Protein AF-A0A1Y5D6B9-F1 (afdb_monomer)

Secondary structure (DSSP, 8-state):
-HHHHHHT-TT---HHHHHHTT-STTTGGG-----HHHHT-TT---HHHHHHHHHHHHHHHT-

Radius of gyration: 12.15 Å; Cα contacts (8 Å, |Δi|>4): 39; chains: 1; bounding box: 24×26×28 Å

Solvent-accessible surface area (backbone atoms only — not comparable to full-atom values): 3925 Å² total; per-residue (Å²): 87,72,69,48,53,51,64,70,34,92,85,54,88,56,50,68,61,59,48,58,77,43,72,47,75,75,50,64,66,59,63,82,78,80,54,60,67,34,76,70,33,91,80,72,49,58,43,63,62,37,46,52,54,51,51,50,52,55,55,62,70,75,108

Sequence (63 aa):
LQAYRFLIDSRDNATQERLSDLDDPFSVFRCHGIMNCVSVCPKGLNPTKAIGSIRTMLLQRAT

Structure (mmCIF, N/CA/C/O backbone):
data_AF-A0A1Y5D6B9-F1
#
_entry.id   AF-A0A1Y5D6B9-F1
#
loop_
_atom_site.group_PDB
_atom_site.id
_atom_site.type_symbol
_atom_site.label_atom_id
_atom_site.label_alt_id
_atom_site.label_comp_id
_atom_site.label_asym_id
_atom_site.label_entity_id
_atom_site.label_seq_id
_atom_site.pdbx_PDB_ins_code
_atom_site.Cartn_x
_atom_site.Cartn_y
_atom_site.Cartn_z
_atom_site.occupancy
_atom_site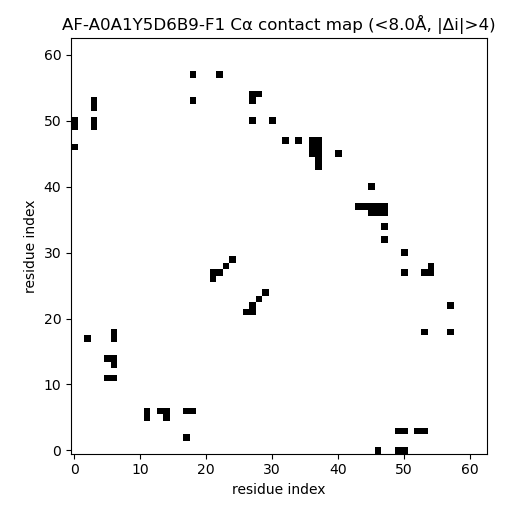.B_iso_or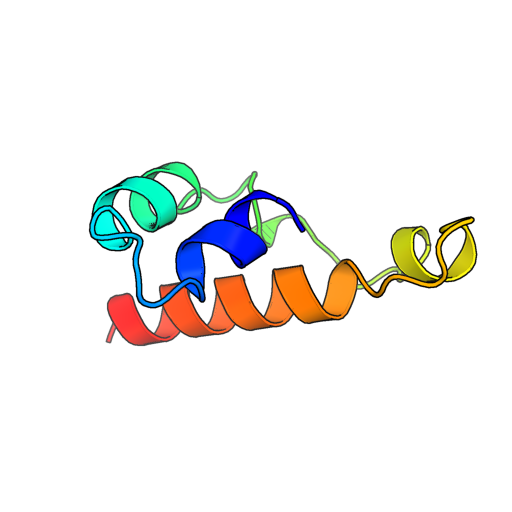_equiv
_atom_site.auth_seq_id
_atom_site.auth_comp_id
_atom_site.auth_asym_id
_atom_site.auth_atom_id
_atom_site.pdbx_PDB_model_num
ATOM 1 N N . LEU A 1 1 ? 5.043 -6.266 1.102 1.00 77.94 1 LEU A N 1
ATOM 2 C CA . LEU A 1 1 ? 4.213 -7.497 1.011 1.00 77.94 1 LEU A CA 1
ATOM 3 C C . LEU A 1 1 ? 3.903 -8.094 2.376 1.00 77.94 1 LEU A C 1
ATOM 5 O O . LEU A 1 1 ? 2.740 -8.369 2.609 1.00 77.94 1 LEU A O 1
ATOM 9 N N . GLN A 1 2 ? 4.882 -8.271 3.274 1.00 93.38 2 GLN A N 1
ATOM 10 C CA . GLN A 1 2 ? 4.619 -8.906 4.575 1.00 93.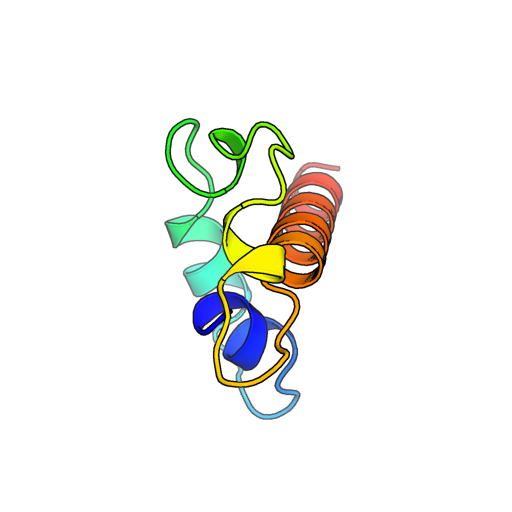38 2 GLN A CA 1
ATOM 11 C C . GLN A 1 2 ? 3.616 -8.141 5.445 1.00 93.38 2 GLN A C 1
ATOM 13 O O . GLN A 1 2 ? 2.676 -8.755 5.926 1.00 93.38 2 GLN A O 1
ATOM 18 N N . ALA A 1 3 ? 3.734 -6.815 5.563 1.00 95.25 3 ALA A N 1
ATOM 19 C CA . ALA A 1 3 ? 2.728 -6.028 6.279 1.00 95.25 3 ALA A CA 1
ATOM 20 C C . ALA A 1 3 ? 1.322 -6.218 5.681 1.00 95.25 3 ALA A C 1
ATOM 22 O O . ALA A 1 3 ? 0.392 -6.585 6.388 1.00 95.25 3 ALA A O 1
ATOM 23 N N . TYR A 1 4 ? 1.201 -6.092 4.353 1.00 97.44 4 TYR A N 1
ATOM 24 C CA . TYR A 1 4 ? -0.065 -6.307 3.646 1.00 97.44 4 TYR A CA 1
ATOM 25 C C . TYR A 1 4 ? -0.664 -7.693 3.908 1.00 97.44 4 TYR A C 1
ATOM 27 O O . TYR A 1 4 ? -1.872 -7.793 4.068 1.00 97.44 4 TYR A O 1
ATOM 35 N N . ARG A 1 5 ? 0.168 -8.743 4.009 1.00 97.25 5 ARG A N 1
ATOM 36 C CA . ARG A 1 5 ? -0.275 -10.110 4.325 1.00 97.25 5 ARG A CA 1
ATOM 37 C C . ARG A 1 5 ? -1.093 -10.154 5.612 1.00 97.25 5 ARG A C 1
ATOM 39 O O . ARG A 1 5 ? -2.136 -10.784 5.607 1.00 97.25 5 ARG A O 1
ATOM 46 N N . PHE A 1 6 ? -0.608 -9.520 6.679 1.00 97.12 6 PHE A N 1
ATOM 47 C CA . PHE A 1 6 ? -1.307 -9.495 7.965 1.00 97.12 6 PHE A CA 1
ATOM 48 C C . PHE A 1 6 ? -2.505 -8.546 7.944 1.00 97.12 6 PHE A C 1
ATOM 50 O O . PHE A 1 6 ? -3.536 -8.874 8.506 1.00 97.12 6 PHE A O 1
ATOM 57 N N . LEU A 1 7 ? -2.409 -7.419 7.232 1.00 96.81 7 LEU A N 1
ATOM 58 C CA . LEU A 1 7 ? -3.507 -6.450 7.125 1.00 96.81 7 LEU A CA 1
ATOM 59 C C . LEU A 1 7 ? -4.769 -7.015 6.449 1.00 96.81 7 LEU A C 1
ATOM 61 O O . LEU A 1 7 ? -5.860 -6.539 6.737 1.00 96.81 7 LEU A O 1
ATOM 65 N N . ILE A 1 8 ? -4.632 -8.003 5.557 1.00 96.31 8 ILE A N 1
ATOM 66 C CA . ILE A 1 8 ? -5.770 -8.678 4.903 1.00 96.31 8 ILE A CA 1
ATOM 67 C C . ILE A 1 8 ? -6.115 -10.040 5.511 1.00 96.31 8 ILE A C 1
ATOM 69 O O . ILE A 1 8 ? -7.044 -10.698 5.043 1.00 96.31 8 ILE A O 1
ATOM 73 N N . ASP A 1 9 ? -5.336 -10.514 6.482 1.00 97.62 9 ASP A N 1
ATOM 74 C CA . ASP A 1 9 ? -5.579 -11.808 7.110 1.00 97.62 9 ASP A CA 1
ATOM 75 C C . ASP A 1 9 ? -6.741 -11.653 8.092 1.00 97.62 9 ASP A C 1
ATOM 77 O O . ASP A 1 9 ? -6.601 -10.999 9.118 1.00 97.62 9 ASP A O 1
ATOM 81 N N . SER A 1 10 ? -7.886 -12.276 7.805 1.00 96.81 10 SER A N 1
ATOM 82 C CA . SER A 1 10 ? -9.085 -12.183 8.652 1.00 96.81 10 SER A CA 1
ATOM 83 C C . SER A 1 10 ? -8.897 -12.758 10.061 1.00 96.81 10 SER A C 1
ATOM 85 O O . SER A 1 10 ? -9.791 -12.640 10.894 1.00 96.81 10 SER A O 1
ATOM 87 N N . ARG A 1 11 ? -7.778 -13.445 10.314 1.00 97.69 11 ARG A N 1
ATOM 88 C CA . ARG A 1 11 ? -7.406 -13.986 11.627 1.00 97.69 11 ARG A CA 1
ATOM 89 C C . ARG A 1 11 ? -6.582 -12.998 12.457 1.00 97.69 11 ARG A C 1
ATOM 91 O O . ARG A 1 11 ? -6.412 -13.228 13.651 1.00 97.69 11 ARG A O 1
ATOM 98 N N . ASP A 1 12 ? -6.018 -11.958 11.838 1.00 97.38 12 ASP A N 1
ATOM 99 C CA . ASP A 1 12 ? -5.214 -10.941 12.520 1.00 97.38 12 ASP A CA 1
ATOM 100 C C . ASP A 1 12 ? -6.127 -9.843 13.079 1.00 97.38 12 ASP A C 1
ATOM 102 O O . ASP A 1 12 ? -6.912 -9.240 12.354 1.00 97.38 12 ASP A O 1
ATOM 106 N N . ASN A 1 13 ? -6.005 -9.574 14.380 1.00 97.00 13 ASN A N 1
ATOM 107 C CA . ASN A 1 13 ? -6.795 -8.553 15.077 1.00 97.00 13 ASN A CA 1
ATOM 108 C C . ASN A 1 13 ? -6.000 -7.256 15.333 1.00 97.00 13 ASN A C 1
ATOM 110 O O . ASN A 1 13 ? -6.495 -6.358 16.008 1.00 97.00 13 ASN A O 1
ATOM 114 N N . ALA A 1 14 ? -4.768 -7.149 14.820 1.00 96.88 14 ALA A N 1
ATOM 115 C CA . ALA A 1 14 ? -3.846 -6.041 15.086 1.00 96.88 14 ALA A CA 1
ATOM 116 C C . ALA A 1 14 ? -3.764 -5.046 13.911 1.00 96.88 14 ALA A C 1
ATOM 118 O O . ALA A 1 14 ? -2.769 -4.343 13.739 1.00 96.88 14 ALA A O 1
ATOM 119 N N . THR A 1 15 ? -4.807 -4.963 13.077 1.00 95.94 15 THR A N 1
ATOM 120 C CA . THR A 1 15 ? -4.812 -4.131 11.862 1.00 95.94 15 THR A CA 1
ATOM 121 C C . THR A 1 15 ? -4.493 -2.661 12.146 1.00 95.94 15 THR A C 1
ATOM 123 O O . THR A 1 15 ? -3.704 -2.060 11.424 1.00 95.94 15 THR A O 1
ATOM 126 N N . GLN A 1 16 ? -5.082 -2.077 13.196 1.00 94.88 16 GLN A N 1
ATOM 127 C CA . GLN A 1 16 ? -4.916 -0.651 13.511 1.00 94.88 16 GLN A CA 1
ATOM 128 C C . GLN A 1 16 ? -3.497 -0.312 13.973 1.00 94.88 16 GLN A C 1
ATOM 130 O O . GLN A 1 16 ? -2.924 0.673 13.514 1.00 94.88 16 GLN A O 1
ATOM 135 N N . GLU A 1 17 ? -2.924 -1.154 14.831 1.00 96.25 17 GLU A N 1
ATOM 136 C CA . GLU A 1 17 ? -1.539 -1.036 15.292 1.00 96.25 17 GLU A CA 1
ATOM 137 C C . GLU A 1 17 ? -0.577 -1.092 14.100 1.00 96.25 17 GLU A C 1
ATOM 139 O O . GLU A 1 17 ? 0.179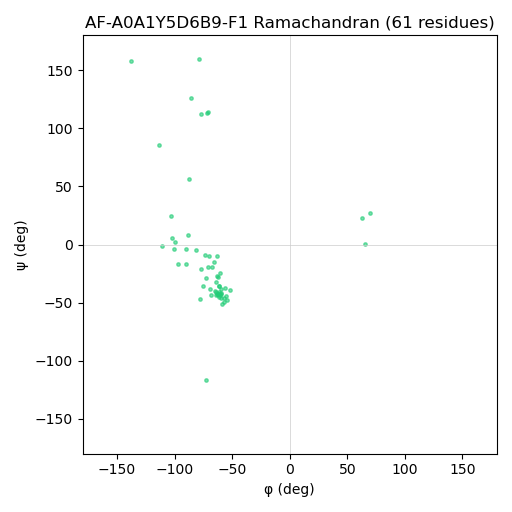 -0.156 13.859 1.00 96.25 17 GLU A O 1
ATOM 144 N N . ARG A 1 18 ? -0.722 -2.113 13.246 1.00 96.44 18 ARG A N 1
ATOM 145 C CA . ARG A 1 18 ? 0.112 -2.288 12.048 1.00 96.44 18 ARG A CA 1
ATOM 146 C C . ARG A 1 18 ? -0.008 -1.147 11.043 1.00 96.44 18 ARG A C 1
ATOM 148 O O . ARG A 1 18 ? 0.960 -0.850 10.350 1.00 96.44 18 ARG A O 1
ATOM 155 N N . LEU A 1 19 ? -1.196 -0.557 10.889 1.00 96.00 19 LEU A N 1
ATOM 156 C CA . LEU A 1 19 ? -1.367 0.624 10.041 1.00 96.00 19 LEU A CA 1
ATOM 157 C C . LEU A 1 19 ? -0.684 1.842 10.663 1.00 96.00 19 LEU A C 1
ATOM 159 O O . LEU A 1 19 ? -0.084 2.616 9.929 1.00 96.00 19 LEU A O 1
ATOM 163 N N . SER A 1 20 ? -0.743 1.995 11.989 1.00 95.12 20 SER A N 1
ATOM 164 C CA . SER A 1 20 ? -0.054 3.075 12.700 1.00 95.12 20 SER A CA 1
ATOM 165 C C . SER A 1 20 ? 1.461 3.033 12.493 1.00 95.12 20 SER A C 1
ATOM 167 O O . SER A 1 20 ? 2.066 4.079 12.293 1.00 95.12 20 SER A O 1
ATOM 169 N N . ASP A 1 21 ? 2.057 1.840 12.456 1.00 94.94 21 ASP A N 1
ATOM 170 C CA . ASP A 1 21 ? 3.495 1.658 12.199 1.00 94.94 21 ASP A CA 1
ATOM 171 C C . ASP A 1 21 ? 3.931 2.067 10.780 1.00 94.94 21 ASP A C 1
ATOM 173 O O . ASP A 1 21 ? 5.124 2.168 10.497 1.00 94.94 21 ASP A O 1
ATOM 177 N N . LEU A 1 22 ? 2.979 2.242 9.860 1.00 95.00 22 LEU A N 1
ATOM 178 C CA . LEU A 1 22 ? 3.225 2.587 8.456 1.00 95.00 22 LEU A CA 1
ATOM 179 C C . LEU A 1 22 ? 2.768 4.007 8.104 1.00 95.00 22 LEU A C 1
ATOM 181 O O . LEU A 1 22 ? 2.921 4.417 6.947 1.00 95.00 22 LEU A O 1
ATOM 185 N N . ASP A 1 23 ? 2.193 4.725 9.068 1.00 92.88 23 ASP A N 1
ATOM 186 C CA . ASP A 1 23 ? 1.595 6.048 8.900 1.00 92.88 23 ASP A CA 1
ATOM 187 C C . ASP A 1 23 ? 2.635 7.164 9.074 1.00 92.88 23 ASP A C 1
ATOM 189 O O . ASP A 1 23 ? 2.529 8.045 9.925 1.00 92.88 23 ASP A O 1
ATOM 193 N N . ASP A 1 24 ? 3.696 7.100 8.270 1.00 92.31 24 ASP A N 1
ATOM 194 C CA . ASP A 1 24 ? 4.728 8.128 8.208 1.00 92.31 24 ASP A CA 1
ATOM 195 C C . ASP A 1 24 ? 5.150 8.427 6.754 1.00 92.31 24 ASP A C 1
ATOM 197 O O . ASP A 1 24 ? 4.996 7.580 5.861 1.00 92.31 24 ASP A O 1
ATOM 201 N N . PRO A 1 25 ? 5.724 9.616 6.477 1.00 91.75 25 PRO A N 1
ATOM 202 C CA . PRO A 1 25 ? 6.087 10.025 5.117 1.00 91.75 25 PRO A CA 1
ATOM 203 C C . PRO A 1 25 ? 7.118 9.122 4.415 1.00 91.75 25 PRO A C 1
ATOM 205 O O . PRO A 1 25 ? 7.180 9.097 3.182 1.00 91.75 25 PRO A O 1
ATOM 208 N N . PHE A 1 26 ? 7.945 8.396 5.168 1.00 93.56 26 PHE A N 1
ATOM 209 C CA . PHE A 1 26 ? 9.057 7.594 4.658 1.00 93.56 26 PHE A CA 1
ATOM 210 C C . PHE A 1 26 ? 8.721 6.111 4.481 1.00 93.56 26 PHE A C 1
ATOM 212 O O . PHE A 1 26 ? 9.439 5.441 3.731 1.00 93.56 26 PHE A O 1
ATOM 219 N N . SER A 1 27 ? 7.641 5.619 5.093 1.00 93.31 27 SER A N 1
ATOM 220 C CA . SER A 1 27 ? 7.134 4.255 4.909 1.00 93.31 27 SER A CA 1
ATOM 221 C C . SER A 1 27 ? 6.477 4.060 3.536 1.00 93.31 27 SER A C 1
ATOM 223 O O . SER A 1 27 ? 7.124 4.134 2.487 1.00 93.31 27 SER A O 1
ATOM 225 N N . VAL A 1 28 ? 5.174 3.771 3.4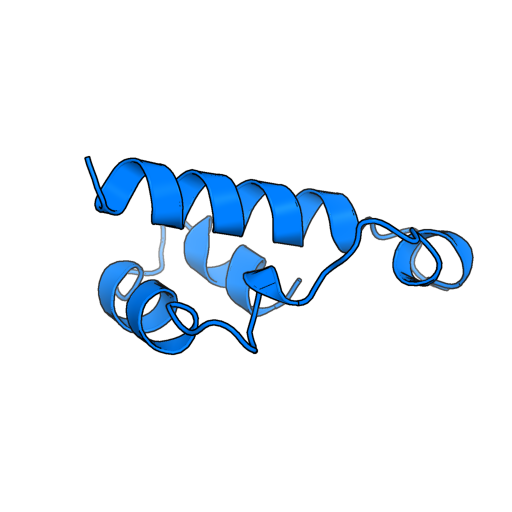79 1.00 94.56 28 VAL A N 1
ATOM 226 C CA . VAL A 1 28 ? 4.504 3.395 2.221 1.00 94.56 28 VAL A CA 1
ATOM 227 C C . VAL A 1 28 ? 4.344 4.567 1.246 1.00 94.56 28 VAL A C 1
ATOM 229 O O . VAL A 1 28 ? 4.173 4.359 0.035 1.00 94.56 28 VAL A O 1
ATOM 232 N N . PHE A 1 29 ? 4.437 5.804 1.733 1.00 94.69 29 PHE A N 1
ATOM 233 C CA . PHE A 1 29 ? 4.311 7.013 0.920 1.00 94.69 29 PHE A CA 1
ATOM 234 C C . PHE A 1 29 ? 5.563 7.330 0.094 1.00 94.69 29 PHE A C 1
ATOM 236 O O . PHE A 1 29 ? 5.439 7.930 -0.973 1.00 94.69 29 PHE A O 1
ATOM 243 N N . ARG A 1 30 ? 6.738 6.805 0.464 1.00 96.06 30 ARG A N 1
ATOM 244 C CA . ARG A 1 30 ? 7.982 6.963 -0.314 1.00 96.06 30 ARG A CA 1
ATOM 245 C C . ARG A 1 30 ? 8.020 6.128 -1.601 1.00 96.06 30 ARG A C 1
ATOM 247 O O . ARG A 1 30 ? 8.922 6.262 -2.425 1.00 96.06 30 ARG A O 1
ATOM 254 N N . CYS A 1 31 ? 7.053 5.235 -1.808 1.00 96.50 31 CYS A N 1
ATOM 255 C CA . CYS A 1 31 ? 6.952 4.503 -3.063 1.00 96.50 31 CYS A CA 1
ATOM 256 C C . CYS A 1 31 ? 6.478 5.430 -4.195 1.00 96.50 31 CYS A C 1
ATOM 258 O O . CYS A 1 31 ? 5.316 5.845 -4.222 1.00 96.50 31 CYS A O 1
ATOM 260 N N . HIS A 1 32 ? 7.365 5.677 -5.161 1.00 96.12 32 HIS A N 1
ATOM 261 C CA . HIS A 1 32 ? 7.112 6.496 -6.354 1.00 96.12 32 HIS A CA 1
ATOM 262 C C . HIS A 1 32 ? 6.526 5.715 -7.545 1.00 96.12 32 HIS A C 1
ATOM 264 O O . HIS A 1 32 ? 6.454 6.240 -8.648 1.00 96.12 32 HIS A O 1
ATOM 270 N N . GLY A 1 33 ? 6.149 4.444 -7.365 1.00 95.88 33 GLY A N 1
ATOM 271 C CA . GLY A 1 33 ? 5.556 3.654 -8.452 1.00 95.88 33 GLY A CA 1
ATOM 272 C C . GLY A 1 33 ? 6.526 3.276 -9.581 1.00 95.88 33 GLY A C 1
ATOM 273 O O . GLY A 1 33 ? 6.082 3.039 -10.694 1.00 95.88 33 GLY A O 1
ATOM 274 N N . ILE A 1 34 ? 7.832 3.168 -9.302 1.00 97.56 34 ILE A N 1
ATOM 275 C CA . ILE A 1 34 ? 8.884 2.829 -10.291 1.00 97.56 34 ILE A CA 1
ATOM 276 C C . ILE A 1 34 ? 8.768 1.377 -10.809 1.00 97.56 34 ILE A C 1
ATOM 278 O O . ILE A 1 34 ? 9.301 1.038 -11.855 1.00 97.56 34 ILE A O 1
ATOM 282 N N . MET A 1 35 ? 8.062 0.495 -10.089 1.00 97.12 35 MET A N 1
ATOM 283 C CA . MET A 1 35 ? 7.792 -0.909 -10.464 1.00 97.12 35 MET A CA 1
ATOM 284 C C . MET A 1 35 ? 8.998 -1.864 -10.548 1.00 97.12 35 MET A C 1
ATOM 286 O O . MET A 1 35 ? 8.789 -3.057 -10.772 1.00 97.12 35 MET A O 1
ATOM 290 N N . ASN A 1 36 ? 10.231 -1.422 -10.272 1.00 98.00 36 ASN A N 1
ATOM 291 C CA . ASN A 1 36 ? 11.414 -2.304 -10.266 1.00 98.00 36 ASN A CA 1
ATOM 292 C C . ASN A 1 36 ? 11.221 -3.561 -9.404 1.00 98.00 36 ASN A C 1
ATOM 294 O O . ASN A 1 36 ? 11.607 -4.653 -9.804 1.00 98.00 36 ASN A O 1
ATOM 298 N N . CYS A 1 37 ? 10.566 -3.426 -8.248 1.00 97.31 37 CYS A N 1
ATOM 299 C CA . CYS A 1 37 ? 10.303 -4.530 -7.328 1.00 97.31 37 CYS A CA 1
ATOM 300 C C . CYS A 1 37 ? 9.398 -5.634 -7.906 1.00 97.31 37 CYS A C 1
ATOM 302 O O . CYS A 1 37 ?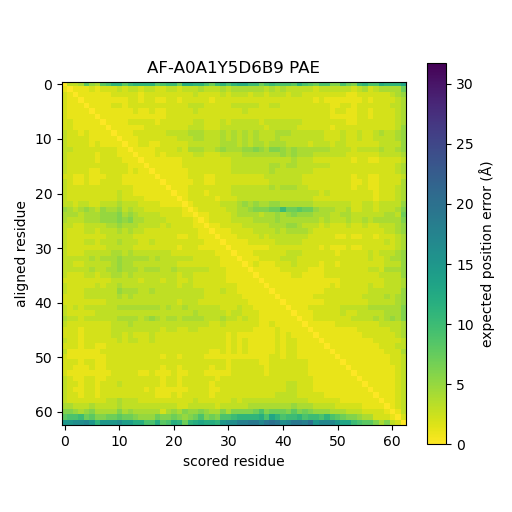 9.506 -6.776 -7.471 1.00 97.31 37 CYS A O 1
ATOM 304 N N . VAL A 1 38 ? 8.523 -5.313 -8.864 1.00 97.69 38 VAL A N 1
ATOM 305 C CA . VAL A 1 38 ? 7.685 -6.296 -9.569 1.00 97.69 38 VAL A CA 1
ATOM 306 C C . VAL A 1 38 ? 8.517 -7.015 -10.628 1.00 97.69 38 VAL A C 1
ATOM 308 O O . VAL A 1 38 ? 8.514 -8.240 -10.670 1.00 97.69 38 VAL A O 1
ATOM 311 N N . SER A 1 39 ? 9.274 -6.254 -11.426 1.00 98.06 39 SER A N 1
ATOM 312 C CA . SER A 1 39 ? 10.090 -6.775 -12.532 1.00 98.06 39 SER A CA 1
ATOM 313 C C . SER A 1 39 ? 11.139 -7.794 -12.072 1.00 98.06 39 SER A C 1
ATOM 315 O O . SER A 1 39 ? 11.318 -8.835 -12.695 1.00 98.06 39 SER A O 1
ATOM 317 N N . VAL A 1 40 ? 11.798 -7.532 -10.940 1.00 97.88 40 VAL A N 1
ATOM 318 C CA . VAL A 1 40 ? 12.903 -8.376 -10.453 1.00 97.88 40 VAL A CA 1
ATOM 319 C C . VAL A 1 40 ? 12.464 -9.509 -9.527 1.00 97.88 40 VAL A C 1
ATOM 321 O O . VAL A 1 40 ? 13.311 -10.268 -9.062 1.00 97.88 40 VAL A O 1
ATOM 324 N N . CYS A 1 41 ? 11.178 -9.618 -9.173 1.00 97.62 41 CYS A N 1
ATOM 325 C CA . CYS A 1 41 ? 10.761 -10.580 -8.158 1.00 97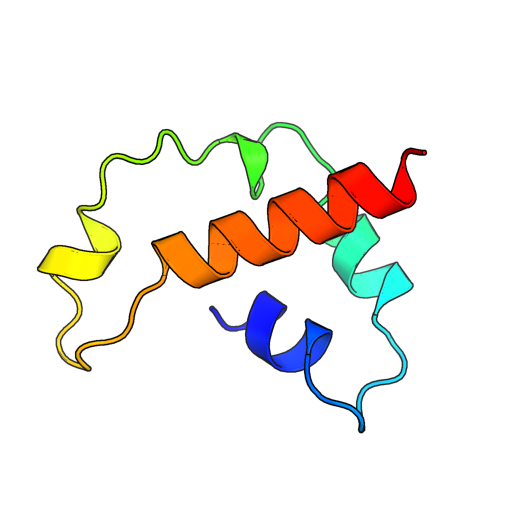.62 41 CYS A CA 1
ATOM 326 C C . CYS A 1 41 ? 10.868 -12.023 -8.691 1.00 97.62 41 CYS A C 1
ATOM 328 O O . CYS A 1 41 ? 10.043 -12.420 -9.515 1.00 97.62 41 CYS A O 1
ATOM 330 N N . PRO A 1 42 ? 11.765 -12.875 -8.155 1.00 98.00 42 PRO A N 1
ATOM 331 C CA . PRO A 1 42 ? 11.944 -14.244 -8.654 1.00 98.00 42 PRO A CA 1
ATOM 332 C C . PRO A 1 42 ? 10.750 -15.158 -8.337 1.00 98.00 42 PRO A C 1
ATOM 334 O O . PRO A 1 42 ? 10.670 -16.279 -8.822 1.00 98.00 42 PRO A O 1
ATOM 337 N N . LYS A 1 43 ? 9.823 -14.686 -7.493 1.00 97.50 43 LYS A N 1
ATOM 338 C CA . LYS A 1 43 ? 8.595 -15.389 -7.105 1.00 97.50 43 LYS A CA 1
ATOM 339 C C . LYS A 1 43 ? 7.363 -14.913 -7.883 1.00 97.50 43 LYS A C 1
ATOM 341 O O . LYS A 1 43 ? 6.261 -15.341 -7.559 1.00 97.50 43 LYS A O 1
ATOM 346 N N . GLY A 1 44 ? 7.517 -13.979 -8.827 1.00 96.00 44 GLY A N 1
ATOM 347 C CA . GLY A 1 44 ? 6.396 -13.424 -9.597 1.00 96.00 44 GLY A CA 1
ATOM 348 C C . GLY A 1 44 ? 5.367 -12.664 -8.749 1.00 96.00 44 GLY A C 1
ATOM 349 O O . GLY A 1 44 ? 4.206 -12.547 -9.133 1.00 96.00 44 GLY A O 1
ATOM 350 N N . LEU A 1 45 ? 5.758 -12.173 -7.569 1.00 97.00 45 LEU A N 1
ATOM 351 C CA . LEU A 1 45 ? 4.864 -11.397 -6.710 1.00 97.00 45 LEU A CA 1
ATOM 352 C C . LEU A 1 45 ? 4.748 -9.959 -7.221 1.00 97.00 45 LEU A C 1
ATOM 354 O O . LEU A 1 45 ? 5.642 -9.445 -7.888 1.00 97.00 45 LEU A O 1
ATOM 358 N N . ASN A 1 46 ? 3.678 -9.272 -6.814 1.00 97.06 46 ASN A N 1
ATOM 359 C CA . ASN A 1 46 ? 3.474 -7.859 -7.126 1.00 97.06 46 ASN A CA 1
ATOM 360 C C . ASN A 1 46 ? 3.527 -6.984 -5.853 1.00 97.06 46 ASN A C 1
ATOM 362 O O . ASN A 1 46 ? 2.484 -6.699 -5.251 1.00 97.06 46 ASN A O 1
ATOM 366 N N . PRO A 1 47 ? 4.728 -6.555 -5.407 1.00 97.25 47 PRO A N 1
ATOM 367 C CA . PRO A 1 47 ? 4.868 -5.681 -4.247 1.00 97.25 47 PRO A CA 1
ATOM 368 C C . PRO A 1 47 ? 4.178 -4.327 -4.412 1.00 97.25 47 PRO A C 1
ATOM 370 O O . PRO A 1 47 ? 3.623 -3.828 -3.436 1.00 97.25 47 PRO A O 1
ATOM 373 N N . THR A 1 48 ? 4.175 -3.745 -5.616 1.00 97.25 48 THR A N 1
ATOM 374 C CA . THR A 1 48 ? 3.566 -2.426 -5.836 1.00 97.25 48 THR A CA 1
ATOM 375 C C . THR A 1 48 ? 2.060 -2.451 -5.616 1.00 97.25 48 THR A C 1
ATOM 377 O O . THR A 1 48 ? 1.531 -1.546 -4.975 1.00 97.25 48 THR A O 1
ATOM 380 N N . LYS A 1 49 ? 1.371 -3.512 -6.059 1.00 96.81 49 LYS A N 1
ATOM 381 C CA . LYS A 1 49 ? -0.060 -3.701 -5.781 1.00 96.81 49 LYS A CA 1
ATOM 382 C C . LYS A 1 49 ? -0.334 -3.712 -4.276 1.00 96.81 49 LYS A C 1
ATOM 384 O O . LYS A 1 49 ? -1.221 -3.005 -3.815 1.00 96.81 49 LYS A O 1
ATOM 389 N N . ALA A 1 50 ? 0.468 -4.456 -3.512 1.00 97.44 50 ALA A N 1
ATOM 390 C CA . ALA A 1 50 ? 0.341 -4.514 -2.057 1.00 97.44 50 AL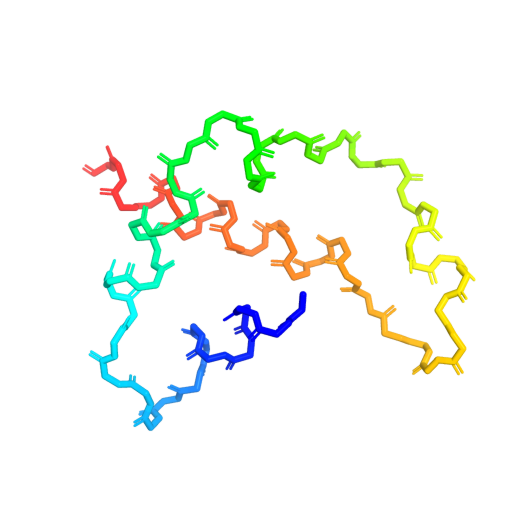A A CA 1
ATOM 391 C C . ALA A 1 50 ? 0.584 -3.147 -1.390 1.00 97.44 50 ALA A C 1
ATOM 393 O O . ALA A 1 50 ? -0.159 -2.769 -0.490 1.00 97.44 50 ALA A O 1
ATOM 394 N N . ILE A 1 51 ? 1.595 -2.389 -1.835 1.00 97.44 51 ILE A N 1
ATOM 395 C CA . ILE A 1 51 ? 1.861 -1.031 -1.327 1.00 97.44 51 ILE A CA 1
ATOM 396 C C . ILE A 1 51 ? 0.675 -0.101 -1.620 1.00 97.44 51 ILE A C 1
ATOM 398 O O . ILE A 1 51 ? 0.254 0.641 -0.737 1.00 97.44 51 ILE A O 1
ATOM 402 N N . GLY A 1 52 ? 0.108 -0.170 -2.829 1.00 96.56 52 GLY A N 1
ATOM 403 C CA . GLY A 1 52 ? -1.070 0.609 -3.211 1.00 96.56 52 GLY A CA 1
ATOM 404 C C . GLY A 1 52 ? -2.278 0.320 -2.320 1.00 96.56 52 GLY A C 1
ATOM 405 O O . GLY A 1 52 ? -2.891 1.251 -1.811 1.00 96.56 52 GLY A O 1
ATOM 406 N N . SER A 1 53 ? -2.568 -0.957 -2.054 1.00 97.00 53 SER A N 1
ATOM 407 C CA . SER A 1 53 ? -3.662 -1.344 -1.156 1.00 97.00 53 SER A CA 1
ATOM 408 C C . SER A 1 53 ? -3.470 -0.828 0.272 1.00 97.00 53 SER A C 1
ATOM 410 O O . SER A 1 53 ? -4.429 -0.334 0.856 1.00 97.00 53 SER A O 1
ATOM 412 N N . ILE A 1 54 ? -2.248 -0.876 0.818 1.00 97.00 54 ILE A N 1
ATOM 413 C CA . ILE A 1 54 ? -1.967 -0.302 2.146 1.00 97.00 54 ILE A CA 1
ATOM 414 C C . ILE A 1 54 ? -2.194 1.213 2.140 1.00 97.00 54 ILE A C 1
ATOM 416 O O . ILE A 1 54 ? -2.811 1.744 3.057 1.00 97.00 54 ILE A O 1
ATOM 420 N N . ARG A 1 55 ? -1.746 1.916 1.091 1.00 95.81 55 ARG A N 1
ATOM 421 C CA . ARG A 1 55 ? -1.966 3.363 0.962 1.00 95.81 55 ARG A CA 1
ATOM 422 C C . ARG A 1 55 ? -3.457 3.702 0.947 1.00 95.81 55 ARG A C 1
ATOM 424 O O . ARG A 1 55 ? -3.865 4.634 1.625 1.00 95.81 55 ARG A O 1
ATOM 431 N N . THR A 1 56 ? -4.271 2.934 0.222 1.00 95.94 56 THR A N 1
ATOM 432 C CA . THR A 1 56 ? -5.732 3.096 0.234 1.00 95.94 56 THR A CA 1
ATOM 433 C C . THR A 1 56 ? -6.315 2.888 1.631 1.00 95.94 56 THR A C 1
ATOM 435 O O . THR A 1 56 ? -7.134 3.697 2.048 1.00 95.94 56 THR A O 1
ATOM 438 N N . MET A 1 57 ? -5.870 1.867 2.370 1.00 96.19 57 MET A N 1
ATOM 439 C CA . MET A 1 57 ? -6.316 1.630 3.751 1.00 96.19 57 MET A CA 1
ATOM 440 C C . MET A 1 57 ? -5.969 2.803 4.683 1.00 96.19 57 MET A C 1
ATOM 442 O O . MET A 1 57 ? -6.809 3.214 5.478 1.00 96.19 57 MET A O 1
ATOM 446 N N . LEU A 1 58 ? -4.762 3.373 4.568 1.00 95.56 58 LEU A N 1
ATOM 447 C CA . LEU A 1 58 ? -4.356 4.553 5.347 1.00 95.56 58 LEU A CA 1
ATOM 448 C C . LEU A 1 58 ? -5.200 5.785 5.002 1.00 95.56 58 LEU A C 1
ATOM 450 O O . LEU A 1 58 ? -5.667 6.479 5.898 1.00 95.56 58 LEU A O 1
ATOM 454 N N . LEU A 1 59 ? -5.456 6.025 3.712 1.00 93.62 59 LEU A N 1
ATOM 455 C CA . LEU A 1 59 ? -6.304 7.136 3.270 1.00 93.62 59 LEU A CA 1
ATOM 456 C C . LEU A 1 59 ? -7.752 6.985 3.760 1.00 93.62 59 LEU A C 1
ATOM 458 O O . LEU A 1 59 ? -8.340 7.959 4.213 1.00 93.62 59 LEU A O 1
ATOM 462 N N . GLN A 1 60 ? -8.305 5.769 3.717 1.00 93.25 60 GLN A N 1
ATOM 463 C CA . GLN A 1 60 ? -9.644 5.468 4.238 1.00 93.25 60 GLN A CA 1
ATOM 464 C C . GLN A 1 60 ? -9.747 5.665 5.752 1.00 93.25 60 GLN A C 1
ATOM 466 O O . GLN A 1 60 ? -10.802 6.038 6.239 1.00 93.25 60 GLN A O 1
ATOM 471 N N . ARG A 1 61 ? -8.665 5.418 6.497 1.00 89.44 61 ARG A N 1
ATOM 472 C CA . ARG A 1 61 ? -8.614 5.657 7.946 1.00 89.44 61 ARG A CA 1
ATOM 473 C C . ARG A 1 61 ? -8.554 7.148 8.295 1.00 89.44 61 ARG A C 1
ATOM 475 O O . ARG A 1 61 ? -8.994 7.527 9.373 1.00 89.44 61 ARG A O 1
ATOM 482 N N . ALA A 1 62 ? -7.979 7.970 7.419 1.00 81.12 62 ALA A N 1
ATOM 483 C CA . ALA A 1 62 ? -7.845 9.413 7.620 1.00 81.12 62 ALA A CA 1
ATOM 484 C C . ALA A 1 62 ? -9.120 10.213 7.275 1.00 81.12 62 ALA A C 1
ATOM 486 O O . ALA A 1 62 ? -9.125 11.431 7.455 1.00 81.12 62 ALA A O 1
ATOM 487 N N . THR A 1 63 ? -10.162 9.551 6.753 1.00 62.41 63 THR A N 1
ATOM 488 C CA . THR A 1 63 ? -11.476 10.142 6.432 1.00 62.41 63 THR A CA 1
ATOM 489 C C . THR A 1 63 ? -12.504 9.753 7.481 1.00 62.41 63 THR A C 1
ATOM 491 O O . THR A 1 63 ? -13.352 10.617 7.790 1.00 62.41 63 THR A O 1
#

Foldseek 3Di:
DVLLVLCPPPPRPCNVVSLVVQPDCVHLVPDPPPQPCCVPPPVNDRVVVSSVVSVVVNVVVVD

pLDDT: mean 94.98, std 5.34, range [62.41, 98.06]

Mean predicted aligned error: 2.62 Å

Nearest PDB structures (foldseek):
  2acz-assembly1_B  TM=9.785E-01  e=1.799E-05  Escherichia coli
  8gs8-assembly1_B  TM=9.664E-01  e=2.294E-05  Homo sapiens
  2fbw-assembly2_O  TM=9.783E-01  e=7.271E-05  Gallus gallus
  6wu6-assembly1_B  TM=9.181E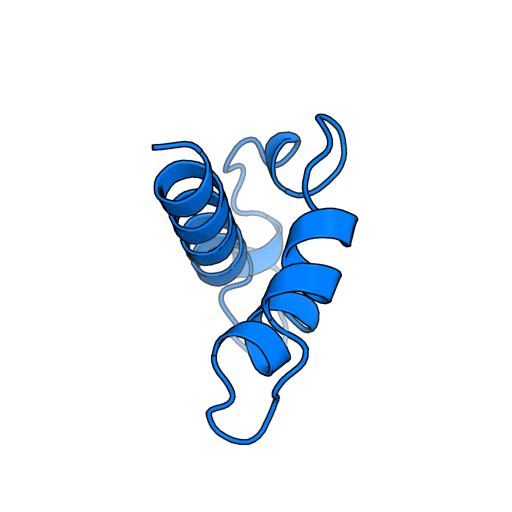-01  e=5.051E-05  Escherichia coli
  8bqs-assembly1_CB  TM=9.468E-01  e=7.801E-03  Tetrahymena thermophila SB210